Protein AF-T1B796-F1 (afdb_monomer_lite)

Foldseek 3Di:
DPDQKDKDKDWCPDDDHPVRVQVVQVVFPDKDKFKDKAFDDCCLVVVQADPVRDGNDDRPDRIIIMMMIMGHHPVVSCVVCVVCVVPGDDDDPPPDDPPD

Secondary structure (DSSP, 8-state):
---SEEEEEEETTSSS-HHHHHHHTTTSSEEEEEEEEEEPPTHHHHTTB-TTS-B-S----SEEEEEEEEEE-HHHHHHHHGGGTTTSPPPSS-------

pLDDT: mean 80.17, std 18.18, range [31.23, 98.0]

Sequence (100 aa):
LRCRVLMLSYNDEAWVTREELEDMCSHHELVETLAFDSKRYVGAQIGIYNPEGKKVGKVSHLSNLEYVVVAGSQRDVARTTRAYAGRTYPRVGDAQLFDI

Structure (mmCIF, N/CA/C/O backbone):
data_AF-T1B796-F1
#
_entry.id   AF-T1B796-F1
#
loop_
_atom_site.group_PDB
_atom_site.id
_atom_site.type_symbol
_atom_site.label_atom_id
_atom_site.label_alt_id
_atom_site.label_comp_id
_atom_site.label_asym_id
_atom_site.label_entity_id
_atom_site.label_seq_id
_atom_site.pdbx_PDB_ins_code
_atom_site.Cartn_x
_atom_site.Cartn_y
_atom_site.Cartn_z
_atom_site.occupancy
_atom_site.B_iso_or_equiv
_atom_site.auth_seq_id
_atom_site.auth_comp_id
_atom_site.auth_asym_id
_atom_site.auth_atom_id
_atom_site.pdbx_PDB_model_num
ATOM 1 N N . LEU A 1 1 ? -15.207 6.661 0.666 1.00 77.56 1 LEU A N 1
ATOM 2 C CA . LEU A 1 1 ? -16.247 5.694 0.208 1.00 77.56 1 LEU A CA 1
ATOM 3 C C . LEU A 1 1 ? -17.050 5.226 1.420 1.00 77.56 1 LEU A C 1
ATOM 5 O O . LEU A 1 1 ? -16.514 5.264 2.517 1.00 77.56 1 LEU A O 1
ATOM 9 N N . ARG A 1 2 ? -18.314 4.798 1.276 1.00 87.75 2 ARG A N 1
ATOM 10 C CA . ARG A 1 2 ? -19.042 4.153 2.389 1.00 87.75 2 ARG A CA 1
ATOM 11 C C . ARG A 1 2 ? -18.898 2.638 2.277 1.00 87.75 2 ARG A C 1
ATOM 13 O O . ARG A 1 2 ? -19.684 1.992 1.594 1.00 87.75 2 ARG A O 1
ATOM 20 N N . CYS A 1 3 ? -17.876 2.092 2.921 1.00 93.56 3 CYS A N 1
ATOM 21 C CA . CYS A 1 3 ? -17.574 0.664 2.937 1.00 93.56 3 CYS A CA 1
ATOM 22 C C . CYS A 1 3 ? -17.060 0.244 4.316 1.00 93.56 3 CYS A C 1
ATOM 24 O O . CYS A 1 3 ? -16.497 1.050 5.052 1.00 93.56 3 CYS A O 1
ATOM 26 N N . ARG A 1 4 ? -17.254 -1.033 4.659 1.00 95.38 4 ARG A N 1
ATOM 27 C CA . ARG A 1 4 ? -16.735 -1.613 5.906 1.00 95.38 4 ARG A CA 1
ATOM 28 C C . ARG A 1 4 ? -15.213 -1.786 5.869 1.00 95.38 4 ARG A C 1
ATOM 30 O O . ARG A 1 4 ? -14.540 -1.518 6.857 1.00 95.38 4 ARG A O 1
ATOM 37 N N . VAL A 1 5 ? -14.706 -2.258 4.732 1.00 97.00 5 VAL A N 1
ATOM 38 C CA . VAL A 1 5 ? -13.281 -2.420 4.437 1.00 97.00 5 VAL A CA 1
ATOM 39 C C . VAL A 1 5 ? -13.049 -1.887 3.031 1.00 97.00 5 VAL A C 1
ATOM 41 O O . VAL A 1 5 ? -13.796 -2.238 2.115 1.00 97.00 5 VAL A O 1
ATOM 44 N N . LEU A 1 6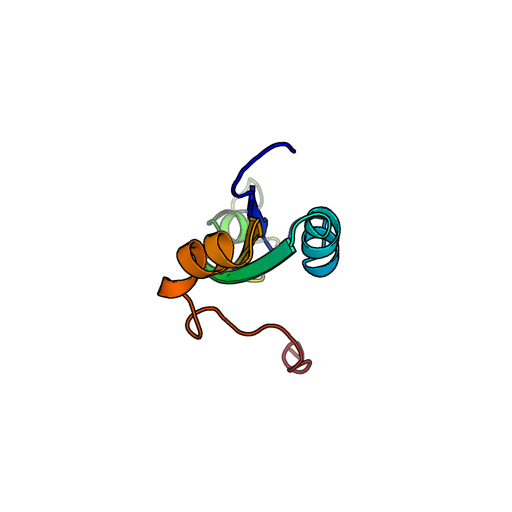 ? -12.042 -1.039 2.882 1.00 97.19 6 LEU A N 1
ATOM 45 C CA . LEU A 1 6 ? -11.471 -0.633 1.608 1.00 97.19 6 LEU A CA 1
ATOM 46 C C . LEU A 1 6 ? -10.196 -1.448 1.380 1.00 97.19 6 LEU A C 1
ATOM 48 O O . LEU A 1 6 ? -9.402 -1.619 2.304 1.00 97.19 6 LEU A O 1
ATOM 52 N N . MET A 1 7 ? -10.009 -1.946 0.161 1.00 96.12 7 MET A N 1
ATOM 53 C CA . MET A 1 7 ? -8.783 -2.619 -0.254 1.00 96.12 7 MET A CA 1
ATOM 54 C C . MET A 1 7 ? -8.318 -2.028 -1.581 1.00 96.12 7 MET A C 1
ATOM 56 O O . MET A 1 7 ? -9.108 -1.948 -2.521 1.00 96.12 7 MET A O 1
ATOM 60 N N . LEU A 1 8 ? -7.056 -1.614 -1.645 1.00 94.31 8 LEU A N 1
ATOM 61 C CA . LEU A 1 8 ? -6.413 -1.093 -2.849 1.00 94.31 8 LEU A CA 1
ATOM 62 C C . LEU A 1 8 ? -5.206 -1.964 -3.178 1.00 94.31 8 LEU A C 1
ATOM 64 O O . LEU A 1 8 ? -4.444 -2.310 -2.280 1.00 94.31 8 LEU A O 1
ATOM 68 N N . SER A 1 9 ? -5.035 -2.299 -4.454 1.00 92.75 9 SER A N 1
ATOM 69 C CA . SER A 1 9 ? -3.835 -2.956 -4.975 1.00 92.75 9 SER A CA 1
ATOM 70 C C . SER A 1 9 ? -3.101 -1.964 -5.867 1.00 92.75 9 SER A C 1
ATOM 72 O O . SER A 1 9 ? -3.727 -1.337 -6.723 1.00 92.75 9 SER A O 1
ATOM 74 N N . TYR A 1 10 ? -1.807 -1.777 -5.618 1.00 91.31 10 TYR A N 1
ATOM 75 C CA . TYR A 1 10 ? -0.996 -0.769 -6.295 1.00 91.31 10 TYR A CA 1
ATOM 76 C C . TYR A 1 10 ? 0.468 -1.205 -6.335 1.00 91.31 10 TYR A C 1
ATOM 78 O O . TYR A 1 10 ? 0.968 -1.675 -5.318 1.00 91.31 10 TYR A O 1
ATOM 86 N N . ASN A 1 11 ? 1.166 -1.032 -7.456 1.00 86.50 11 ASN A N 1
ATOM 87 C CA . ASN A 1 11 ? 2.590 -1.358 -7.545 1.00 86.50 11 ASN A CA 1
ATOM 88 C C . ASN A 1 11 ? 3.474 -0.124 -7.301 1.00 86.50 11 ASN A C 1
ATOM 90 O O . ASN A 1 11 ? 3.034 1.017 -7.419 1.00 86.50 11 ASN A O 1
ATOM 94 N N . ASP A 1 12 ? 4.742 -0.359 -6.989 1.00 84.00 12 ASP A N 1
ATOM 95 C CA . ASP A 1 12 ? 5.752 0.669 -6.722 1.00 84.00 12 ASP A CA 1
ATOM 96 C C . ASP A 1 12 ? 6.202 1.485 -7.945 1.00 84.00 12 ASP A C 1
ATOM 98 O O . ASP A 1 12 ? 6.861 2.509 -7.785 1.00 84.00 12 ASP A O 1
ATOM 102 N N . GLU A 1 13 ? 5.831 1.074 -9.158 1.00 81.69 13 GLU A N 1
ATOM 103 C CA . GLU A 1 13 ? 6.162 1.800 -10.394 1.00 81.69 13 GLU A CA 1
ATOM 104 C C . GLU A 1 13 ? 5.068 2.755 -10.874 1.00 81.69 13 GLU A C 1
ATOM 106 O O . GLU A 1 13 ? 5.234 3.434 -11.892 1.00 81.69 13 GLU A O 1
ATOM 111 N N . ALA A 1 14 ? 3.918 2.760 -10.207 1.00 84.50 14 ALA A N 1
ATOM 112 C CA . ALA A 1 14 ? 2.834 3.658 -10.551 1.00 84.50 14 ALA A CA 1
ATOM 113 C C . ALA A 1 14 ? 3.056 5.062 -9.950 1.00 84.50 14 ALA A C 1
ATOM 115 O O . ALA A 1 14 ? 4.055 5.346 -9.296 1.00 84.50 14 ALA A O 1
ATOM 116 N N . TRP A 1 15 ? 2.162 5.997 -10.268 1.00 88.88 15 TRP A N 1
ATOM 117 C CA . TRP A 1 15 ? 2.407 7.434 -10.092 1.00 88.88 15 TRP A CA 1
ATOM 118 C C . TRP A 1 15 ? 2.216 7.965 -8.660 1.00 88.88 15 TRP A C 1
ATOM 120 O O . TRP A 1 15 ? 2.617 9.095 -8.401 1.00 88.88 15 TRP A O 1
ATOM 130 N N . VAL A 1 16 ? 1.573 7.211 -7.760 1.00 90.06 16 VAL A N 1
ATOM 131 C CA . VAL A 1 16 ? 1.370 7.580 -6.345 1.00 90.06 16 VAL A CA 1
ATOM 132 C C . VAL A 1 16 ? 2.336 6.784 -5.472 1.00 90.06 16 VAL A C 1
ATOM 134 O O . VAL A 1 16 ? 2.452 5.568 -5.608 1.00 90.06 16 VAL A O 1
ATOM 137 N N . THR A 1 17 ? 3.000 7.450 -4.536 1.00 89.38 17 THR A N 1
ATOM 138 C CA . THR A 1 17 ? 3.839 6.784 -3.534 1.00 89.38 17 THR A CA 1
ATOM 139 C C . THR A 1 17 ? 3.003 5.963 -2.550 1.00 89.38 17 THR A C 1
ATOM 141 O O . THR A 1 17 ? 1.790 6.132 -2.409 1.00 89.38 17 THR A O 1
ATOM 144 N N . ARG A 1 18 ? 3.660 5.077 -1.797 1.00 88.12 18 ARG A N 1
ATOM 145 C CA . ARG A 1 18 ? 3.040 4.419 -0.640 1.00 88.12 18 ARG A CA 1
ATOM 146 C C . ARG A 1 18 ? 2.352 5.428 0.268 1.00 88.12 18 ARG A C 1
ATOM 148 O O . ARG A 1 18 ? 1.232 5.192 0.711 1.00 88.12 18 ARG A O 1
ATOM 155 N N . GLU A 1 19 ? 3.117 6.432 0.673 1.00 90.69 19 GLU A N 1
ATOM 156 C CA . GLU A 1 19 ? 2.776 7.328 1.766 1.00 90.69 19 GLU A CA 1
ATOM 157 C C . GLU A 1 19 ? 1.537 8.133 1.381 1.00 90.69 19 GLU A C 1
ATOM 159 O O . GLU A 1 19 ? 0.613 8.275 2.175 1.00 90.69 19 GLU A O 1
ATOM 164 N N . GLU A 1 20 ? 1.462 8.549 0.117 1.00 93.38 20 GLU A N 1
ATOM 165 C CA . GLU A 1 20 ? 0.285 9.193 -0.457 1.00 93.38 20 GLU A CA 1
ATOM 166 C C . GLU A 1 20 ? -0.926 8.245 -0.534 1.00 93.38 20 GLU A C 1
ATOM 168 O O . GLU A 1 20 ? -2.042 8.673 -0.251 1.00 93.38 20 GLU A O 1
ATOM 173 N N . LEU A 1 21 ? -0.755 6.953 -0.856 1.00 92.06 21 LEU A N 1
ATOM 174 C CA . LEU A 1 21 ? -1.867 5.984 -0.808 1.00 92.06 21 LEU A CA 1
ATOM 175 C C . LEU A 1 21 ? -2.406 5.785 0.613 1.00 92.06 21 LEU A C 1
ATOM 177 O O . LEU A 1 21 ? -3.620 5.673 0.808 1.00 92.06 21 LEU A O 1
ATOM 181 N N . GLU A 1 22 ? -1.508 5.709 1.598 1.00 93.56 22 GLU A N 1
ATOM 182 C CA . GLU A 1 22 ? -1.864 5.607 3.014 1.00 93.56 22 GLU A CA 1
ATOM 183 C C . GLU A 1 22 ? -2.610 6.872 3.466 1.00 93.56 22 GLU A C 1
ATOM 185 O O . GLU A 1 22 ? -3.667 6.765 4.094 1.00 93.56 22 GLU A O 1
ATOM 190 N N . ASP A 1 23 ? -2.140 8.054 3.055 1.00 95.19 23 ASP A N 1
ATOM 191 C CA . ASP A 1 23 ? -2.782 9.343 3.331 1.00 95.19 23 ASP A CA 1
ATOM 192 C C . ASP A 1 23 ? -4.181 9.453 2.702 1.00 95.19 23 ASP A C 1
ATOM 194 O O . ASP A 1 23 ? -5.144 9.820 3.378 1.00 95.19 23 ASP A O 1
ATOM 198 N N . MET A 1 24 ? -4.358 9.009 1.452 1.00 94.50 24 MET A N 1
ATOM 199 C CA . MET A 1 24 ? -5.674 8.940 0.796 1.00 94.50 24 MET A CA 1
ATOM 200 C C . MET A 1 24 ? -6.679 8.061 1.570 1.00 94.50 24 MET A C 1
ATOM 202 O O . MET A 1 24 ? -7.896 8.279 1.507 1.00 94.50 24 MET A O 1
ATOM 206 N N . CYS A 1 25 ? -6.187 7.076 2.327 1.00 95.31 25 CYS A N 1
ATOM 207 C CA . CYS A 1 25 ? -6.993 6.158 3.134 1.00 95.31 25 CYS A CA 1
ATOM 208 C C . CYS A 1 25 ? -7.134 6.577 4.608 1.00 95.31 25 CYS A C 1
ATOM 210 O O . CYS A 1 25 ? -7.891 5.936 5.341 1.00 95.31 25 CYS A O 1
ATOM 212 N N . SER A 1 26 ? -6.470 7.652 5.038 1.00 94.56 26 SER A N 1
ATOM 213 C CA . SER A 1 26 ? -6.344 8.074 6.446 1.00 94.56 26 SER A CA 1
ATOM 214 C C . SER A 1 26 ? -7.663 8.429 7.145 1.00 94.56 26 SER A C 1
ATOM 216 O O . SER A 1 26 ? -7.728 8.491 8.369 1.00 94.56 26 SER A O 1
ATOM 218 N N . HIS A 1 27 ? -8.743 8.620 6.386 1.00 94.25 27 HIS A N 1
ATOM 219 C CA . HIS A 1 27 ? -10.087 8.846 6.922 1.00 94.25 27 HIS A CA 1
ATOM 220 C C . HIS A 1 27 ? -10.706 7.603 7.595 1.00 94.25 27 HIS A C 1
ATOM 222 O O . HIS A 1 27 ? -11.774 7.704 8.204 1.00 94.25 27 HIS A O 1
ATOM 228 N N . HIS A 1 28 ? -10.079 6.431 7.469 1.00 96.50 28 HIS A N 1
ATOM 229 C CA . HIS A 1 28 ? -10.441 5.216 8.196 1.00 96.50 28 HIS A CA 1
ATOM 230 C C . HIS A 1 28 ? -9.707 5.119 9.545 1.00 96.50 28 HIS A C 1
ATOM 232 O O . HIS A 1 28 ? -8.631 5.674 9.716 1.00 96.50 28 HIS A O 1
ATOM 238 N N . GLU A 1 29 ? -10.276 4.376 10.501 1.00 97.00 29 GLU A N 1
ATOM 239 C CA . GLU A 1 29 ? -9.699 4.202 11.847 1.00 97.00 29 GLU A CA 1
ATOM 240 C C . GLU A 1 29 ? -8.301 3.565 11.816 1.00 97.00 29 GLU A C 1
ATOM 242 O O . GLU A 1 29 ? -7.419 3.970 12.568 1.00 97.00 29 GLU A O 1
ATOM 247 N N . LEU A 1 30 ? -8.101 2.565 10.954 1.00 96.56 30 LEU A N 1
ATOM 248 C CA . LEU A 1 30 ? -6.807 1.937 10.733 1.00 96.56 30 LEU A CA 1
ATOM 249 C C . LEU A 1 30 ? -6.564 1.760 9.236 1.00 96.56 30 LEU A C 1
ATOM 251 O O . LEU A 1 30 ? -7.468 1.368 8.492 1.00 96.56 30 LEU A O 1
ATOM 255 N N . VAL A 1 31 ? -5.321 2.004 8.833 1.00 96.00 31 VAL A 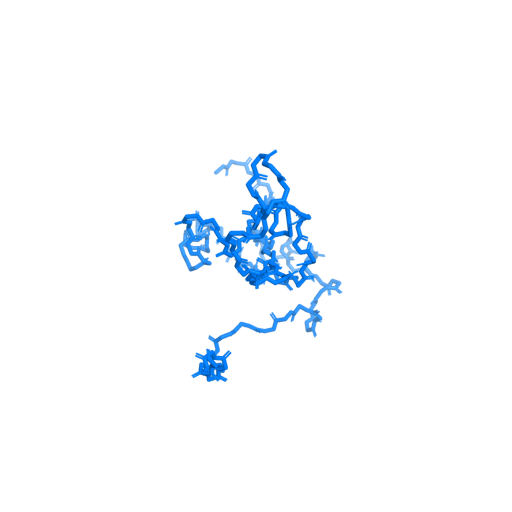N 1
ATOM 256 C CA . VAL A 1 31 ? -4.777 1.687 7.516 1.00 96.00 31 VAL A CA 1
ATOM 257 C C . VAL A 1 31 ? -3.567 0.786 7.736 1.00 96.00 31 VAL A C 1
ATOM 259 O O . VAL A 1 31 ? -2.648 1.149 8.466 1.00 96.00 31 VAL A O 1
ATOM 262 N N . GLU A 1 32 ? -3.565 -0.391 7.121 1.00 94.94 32 GLU A N 1
ATOM 263 C CA . GLU A 1 32 ? -2.390 -1.257 7.049 1.00 94.94 32 GLU A CA 1
ATOM 264 C C . GLU A 1 32 ? -2.026 -1.522 5.598 1.00 94.94 32 GLU A C 1
ATOM 266 O O . GLU A 1 32 ? -2.896 -1.770 4.765 1.00 94.94 32 GLU A O 1
ATOM 271 N N . THR A 1 33 ? -0.728 -1.538 5.311 1.00 93.56 33 THR A N 1
ATOM 272 C CA . THR A 1 33 ? -0.230 -1.862 3.979 1.00 93.56 33 THR A CA 1
ATOM 273 C C . THR A 1 33 ? 0.625 -3.113 4.021 1.00 93.56 33 THR A C 1
ATOM 275 O O . THR A 1 33 ? 1.622 -3.186 4.739 1.00 93.56 33 THR A O 1
ATOM 278 N N . LEU A 1 34 ? 0.243 -4.080 3.200 1.00 92.88 34 LEU A N 1
ATOM 279 C CA . LEU A 1 34 ? 0.982 -5.304 2.938 1.00 92.88 34 LEU A CA 1
ATOM 280 C C . LEU A 1 34 ? 1.851 -5.097 1.695 1.00 92.88 34 LEU A C 1
ATOM 282 O O . LEU A 1 34 ? 1.409 -4.451 0.748 1.00 92.88 34 LEU A O 1
ATOM 286 N N . ALA A 1 35 ? 3.063 -5.646 1.689 1.00 90.81 35 ALA A N 1
ATOM 287 C CA . ALA A 1 35 ? 3.989 -5.567 0.561 1.00 90.81 35 ALA A CA 1
ATOM 288 C C . ALA A 1 35 ? 4.413 -6.971 0.111 1.00 90.81 35 ALA A C 1
ATOM 290 O O . ALA A 1 35 ? 4.799 -7.804 0.943 1.00 90.81 35 ALA A O 1
ATOM 291 N N . PHE A 1 36 ? 4.346 -7.211 -1.197 1.00 86.75 36 PHE A N 1
ATOM 292 C CA . PHE A 1 36 ? 4.617 -8.493 -1.837 1.00 86.75 36 PHE A CA 1
ATOM 293 C C . PHE A 1 36 ? 5.593 -8.310 -2.998 1.00 86.75 36 PHE A C 1
ATOM 295 O O . PHE A 1 36 ? 5.321 -7.549 -3.922 1.00 86.75 36 PHE A O 1
ATOM 302 N N . ASP A 1 37 ? 6.711 -9.032 -2.971 1.00 84.12 37 ASP A N 1
ATOM 303 C CA . ASP A 1 37 ? 7.611 -9.107 -4.122 1.00 84.12 37 ASP A CA 1
ATOM 304 C C . ASP A 1 37 ? 6.956 -9.953 -5.225 1.00 84.12 37 ASP A C 1
ATOM 306 O O . ASP A 1 37 ? 6.529 -11.089 -4.989 1.00 84.12 37 ASP A O 1
ATOM 310 N N . SER A 1 38 ? 6.835 -9.386 -6.422 1.00 77.25 38 SER A N 1
ATOM 311 C CA . SER A 1 38 ? 6.176 -10.009 -7.568 1.00 77.25 38 SER A CA 1
ATOM 312 C C . SER A 1 38 ? 7.097 -10.007 -8.779 1.00 77.25 38 SER A C 1
ATOM 314 O O . SER A 1 38 ? 7.753 -9.014 -9.088 1.00 77.25 38 SER A O 1
ATOM 316 N N . LYS A 1 39 ? 7.140 -11.119 -9.520 1.00 69.88 39 LYS A N 1
ATOM 317 C CA . LYS A 1 39 ? 7.916 -11.189 -10.767 1.00 69.88 39 LYS A CA 1
ATOM 318 C C . LYS A 1 39 ? 7.281 -10.280 -11.812 1.00 69.88 39 LYS A C 1
ATOM 320 O O . LYS A 1 39 ? 6.098 -10.416 -12.123 1.00 69.88 39 LYS A O 1
ATOM 325 N N . ARG A 1 40 ? 8.082 -9.397 -12.404 1.00 66.62 40 ARG A N 1
ATOM 326 C CA . ARG A 1 40 ? 7.608 -8.457 -13.417 1.00 66.62 40 ARG A CA 1
ATOM 327 C C . ARG A 1 40 ? 7.148 -9.188 -14.682 1.00 66.62 40 ARG A C 1
ATOM 329 O O . ARG A 1 40 ? 7.747 -10.183 -15.096 1.00 66.62 40 ARG A O 1
ATOM 336 N N . TYR A 1 41 ? 6.087 -8.679 -15.315 1.00 61.34 41 TYR A N 1
ATOM 337 C CA . TYR A 1 41 ? 5.597 -9.184 -16.600 1.00 61.34 41 TYR A CA 1
ATOM 338 C C . TYR A 1 41 ? 6.706 -9.134 -17.665 1.00 61.34 41 TYR A C 1
ATOM 340 O O . TYR A 1 41 ? 7.530 -8.217 -17.692 1.00 61.34 41 TYR A O 1
ATOM 348 N N . VAL A 1 42 ? 6.688 -10.098 -18.591 1.00 58.56 42 VAL A N 1
ATOM 349 C CA . VAL A 1 42 ? 7.714 -10.317 -19.635 1.00 58.56 42 VAL A CA 1
ATOM 350 C C . VAL A 1 42 ? 7.949 -9.084 -20.529 1.00 58.56 42 VAL A C 1
ATOM 352 O O .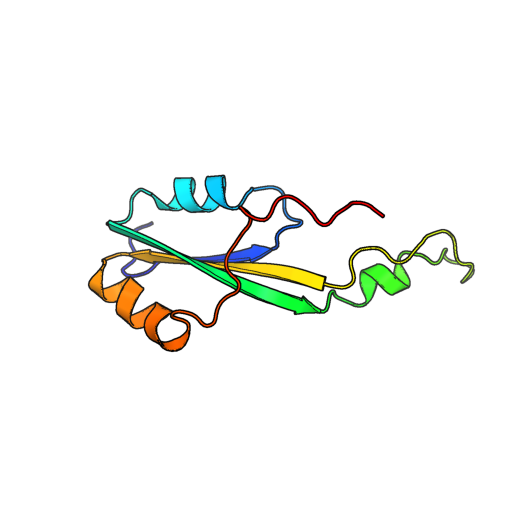 VAL A 1 42 ? 8.954 -9.007 -21.225 1.00 58.56 42 VAL A O 1
ATOM 355 N N . GLY A 1 43 ? 7.071 -8.078 -20.482 1.00 56.78 43 GLY A N 1
ATOM 356 C CA . GLY A 1 43 ? 7.224 -6.791 -21.165 1.00 56.78 43 GLY A CA 1
ATOM 357 C C . GLY A 1 43 ? 8.565 -6.087 -20.912 1.00 56.78 43 GLY A C 1
ATOM 358 O O . GLY A 1 43 ? 9.115 -5.525 -21.851 1.00 56.78 43 GLY A O 1
ATOM 359 N N . ALA A 1 44 ? 9.158 -6.191 -19.715 1.00 58.50 44 ALA A N 1
ATOM 360 C CA . ALA A 1 44 ? 10.502 -5.650 -19.447 1.00 58.50 44 ALA A CA 1
ATOM 361 C C . ALA A 1 44 ? 11.625 -6.415 -20.181 1.00 58.50 44 ALA A C 1
ATOM 363 O O . ALA A 1 44 ? 12.694 -5.868 -20.441 1.00 58.50 44 ALA A O 1
ATOM 364 N N . GLN A 1 45 ? 11.383 -7.677 -20.548 1.00 61.25 45 GLN A N 1
ATOM 365 C CA . GLN A 1 45 ? 12.294 -8.496 -21.355 1.00 61.25 45 GLN A CA 1
ATOM 366 C C . GLN A 1 45 ? 12.031 -8.344 -22.859 1.00 61.25 45 GLN A C 1
ATOM 368 O O . GLN A 1 45 ? 12.947 -8.519 -23.654 1.00 61.25 45 GLN A O 1
ATOM 373 N N . ILE A 1 46 ? 10.800 -8.004 -23.252 1.00 62.78 46 ILE A N 1
ATOM 374 C CA . ILE A 1 46 ? 10.406 -7.783 -24.651 1.00 62.78 46 ILE A CA 1
ATOM 375 C C . ILE A 1 46 ? 10.750 -6.352 -25.097 1.00 62.78 46 ILE A C 1
ATOM 377 O O . ILE A 1 46 ? 11.258 -6.159 -26.197 1.00 62.78 46 ILE A O 1
ATOM 381 N N . GLY A 1 47 ? 10.554 -5.351 -24.234 1.00 66.56 47 GLY A N 1
ATOM 382 C CA . GLY A 1 47 ? 10.760 -3.925 -24.526 1.00 66.56 47 GLY A CA 1
ATOM 383 C C . GLY A 1 47 ? 12.215 -3.508 -24.760 1.00 66.56 47 GLY A C 1
ATOM 384 O O . GLY A 1 47 ? 12.475 -2.373 -25.147 1.00 66.56 47 GLY A O 1
ATOM 385 N N . ILE A 1 48 ? 13.171 -4.420 -24.566 1.00 77.56 48 ILE A N 1
ATOM 386 C CA . ILE A 1 48 ? 14.577 -4.201 -24.924 1.00 77.56 48 ILE A CA 1
ATOM 387 C C . ILE A 1 48 ? 14.871 -4.560 -26.380 1.00 77.56 48 ILE A C 1
ATOM 389 O O . ILE A 1 48 ? 16.022 -4.423 -26.782 1.00 77.56 48 ILE A O 1
ATOM 393 N N . TYR A 1 49 ? 13.900 -5.058 -27.149 1.00 81.19 49 TYR A N 1
ATOM 394 C CA . TYR A 1 49 ? 14.069 -5.427 -28.553 1.00 81.19 49 TYR A CA 1
ATOM 395 C C . TYR A 1 49 ? 13.293 -4.473 -29.467 1.00 81.19 49 TYR A C 1
ATOM 397 O O . TYR A 1 49 ?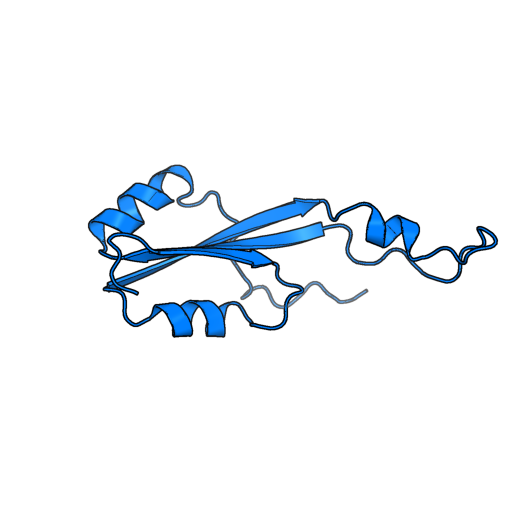 12.151 -4.116 -29.187 1.00 81.19 49 TYR A O 1
ATOM 405 N N . ASN A 1 50 ? 13.912 -4.052 -30.571 1.00 78.50 50 ASN A N 1
ATOM 406 C CA . ASN A 1 50 ? 13.235 -3.276 -31.610 1.00 78.50 50 ASN A CA 1
ATOM 407 C C . ASN A 1 50 ? 12.379 -4.198 -32.518 1.00 78.50 50 ASN A C 1
ATOM 409 O O . ASN A 1 50 ? 12.492 -5.422 -32.422 1.00 78.50 50 ASN A O 1
ATOM 413 N N . PRO A 1 51 ? 11.558 -3.654 -33.441 1.00 82.19 51 PRO A N 1
ATOM 414 C CA . PRO A 1 51 ? 10.745 -4.466 -34.357 1.00 82.19 51 PRO A CA 1
ATOM 415 C C . PRO A 1 51 ? 11.537 -5.425 -35.268 1.00 82.19 51 PRO A C 1
ATOM 417 O O . PRO A 1 51 ? 10.963 -6.365 -35.807 1.00 82.19 51 PRO A O 1
ATOM 420 N N . GLU A 1 52 ? 12.848 -5.217 -35.428 1.00 86.62 52 GLU A N 1
ATOM 421 C CA . GLU A 1 52 ? 13.758 -6.104 -36.174 1.00 86.62 52 GLU A CA 1
ATOM 422 C C . GLU A 1 52 ? 14.331 -7.242 -35.303 1.00 86.62 52 GLU A C 1
ATOM 424 O O . GLU A 1 52 ? 15.160 -8.022 -35.769 1.00 86.62 52 GLU A O 1
ATOM 429 N N . GLY A 1 53 ? 13.951 -7.319 -34.022 1.00 82.62 53 GLY A N 1
ATOM 430 C CA . GLY A 1 53 ? 14.460 -8.305 -33.067 1.00 82.62 53 GLY A CA 1
ATOM 431 C C . GLY A 1 53 ? 15.869 -8.012 -32.538 1.00 82.62 53 GLY A C 1
ATOM 432 O O . GLY A 1 53 ? 16.481 -8.877 -31.911 1.00 82.62 53 GLY A O 1
ATOM 433 N N . LYS A 1 54 ? 16.412 -6.806 -32.753 1.00 84.62 54 LYS A N 1
ATOM 434 C CA . LYS A 1 54 ? 17.715 -6.399 -32.204 1.00 84.62 54 LYS A CA 1
ATOM 435 C C . LYS A 1 54 ? 17.559 -5.854 -30.794 1.00 84.62 54 LYS A C 1
ATOM 437 O O . LYS A 1 54 ? 16.671 -5.046 -30.530 1.00 84.62 54 LYS A O 1
ATOM 442 N N . LYS A 1 55 ? 18.469 -6.250 -29.902 1.00 82.94 55 LYS A N 1
ATOM 443 C CA . LYS A 1 55 ? 18.537 -5.732 -28.533 1.00 82.94 55 LYS A CA 1
ATOM 444 C C . LYS A 1 55 ? 18.984 -4.265 -28.551 1.00 82.94 55 LYS A C 1
ATOM 446 O O . LYS A 1 55 ? 20.106 -3.965 -28.944 1.00 82.94 55 LYS A O 1
ATOM 451 N N . VAL A 1 56 ? 18.108 -3.374 -28.112 1.00 85.25 56 VAL A N 1
ATOM 452 C CA . VAL A 1 56 ? 18.285 -1.917 -28.027 1.00 85.25 56 VAL A CA 1
ATOM 453 C C . VAL A 1 56 ? 18.221 -1.382 -26.591 1.00 85.25 56 VAL A C 1
ATOM 455 O O . VAL A 1 56 ? 18.430 -0.193 -26.377 1.00 85.25 56 VAL A O 1
ATOM 458 N N . GLY A 1 57 ? 17.980 -2.243 -25.596 1.00 74.31 57 GLY A N 1
ATOM 459 C CA . GLY A 1 57 ? 17.939 -1.874 -24.176 1.00 74.31 57 GLY A CA 1
ATOM 460 C C . GLY A 1 57 ? 18.609 -2.891 -23.245 1.00 74.31 57 GLY A C 1
ATOM 461 O O . GLY A 1 57 ? 19.060 -3.964 -23.663 1.00 74.31 57 GLY A O 1
ATOM 462 N N . LYS A 1 58 ? 18.669 -2.560 -21.952 1.00 67.12 58 LYS A N 1
ATOM 463 C CA . LYS A 1 58 ? 19.050 -3.486 -20.875 1.00 67.12 58 LYS A CA 1
ATOM 464 C C . LYS A 1 58 ? 17.797 -3.907 -20.112 1.00 67.12 58 LYS A C 1
ATOM 466 O O . LYS A 1 58 ? 16.900 -3.096 -19.922 1.00 67.12 58 LYS A O 1
ATOM 471 N N . VAL A 1 59 ? 17.756 -5.166 -19.678 1.00 63.59 59 VAL A N 1
ATOM 472 C CA . VAL A 1 59 ? 16.731 -5.629 -18.736 1.00 63.59 59 VAL A CA 1
ATOM 473 C C . VAL A 1 59 ? 16.956 -4.873 -17.426 1.00 63.59 59 VAL A C 1
ATOM 475 O O . VAL A 1 59 ? 18.032 -5.002 -16.844 1.00 63.59 59 VAL A O 1
ATOM 478 N N . SER A 1 60 ? 15.994 -4.051 -17.012 1.00 65.19 60 SER A N 1
ATOM 479 C CA . SER A 1 60 ? 15.966 -3.426 -15.683 1.00 65.19 60 SER A CA 1
ATOM 480 C C . SER A 1 60 ? 15.107 -4.256 -14.715 1.00 65.19 60 SER A C 1
ATOM 482 O O . SER A 1 60 ? 14.734 -5.379 -15.064 1.00 65.19 60 SER A O 1
ATOM 484 N N . HIS A 1 61 ? 14.866 -3.733 -13.499 1.00 63.75 61 HIS A N 1
ATOM 485 C CA . HIS A 1 61 ? 14.168 -4.370 -12.369 1.00 63.75 61 HIS A CA 1
ATOM 486 C C . HIS A 1 61 ? 13.236 -5.519 -12.781 1.00 63.75 61 HIS A C 1
ATOM 488 O O . HIS A 1 61 ? 12.213 -5.315 -13.435 1.00 63.75 61 HIS A O 1
ATOM 494 N N . LEU A 1 62 ? 13.631 -6.739 -12.405 1.00 65.75 62 LEU A N 1
ATOM 495 C CA . LEU A 1 62 ? 12.937 -7.987 -12.737 1.00 65.75 62 LEU A CA 1
ATOM 496 C C . LEU A 1 62 ? 11.773 -8.305 -11.790 1.00 65.75 62 LEU A C 1
ATOM 498 O O . LEU A 1 62 ? 11.042 -9.273 -12.021 1.00 65.75 62 LEU A O 1
ATOM 502 N N . SER A 1 63 ? 11.599 -7.502 -10.746 1.00 70.19 63 SER A N 1
ATOM 503 C CA . SER A 1 63 ? 10.481 -7.589 -9.824 1.00 70.19 63 SER A CA 1
ATOM 504 C C . SER A 1 63 ? 9.826 -6.229 -9.620 1.00 70.19 63 SER A C 1
ATOM 506 O O . SER A 1 63 ? 10.458 -5.192 -9.820 1.00 70.19 63 SER A O 1
ATOM 508 N N . ASN A 1 64 ? 8.545 -6.284 -9.270 1.00 74.56 64 ASN A N 1
ATOM 509 C CA . ASN A 1 64 ? 7.743 -5.164 -8.809 1.00 74.56 64 ASN A CA 1
ATOM 510 C C . ASN A 1 64 ? 7.369 -5.427 -7.354 1.00 74.56 64 ASN A C 1
ATOM 512 O O . ASN A 1 64 ? 7.074 -6.572 -6.986 1.00 74.56 64 ASN A O 1
ATOM 516 N N . LEU A 1 65 ? 7.314 -4.370 -6.553 1.00 84.44 65 LEU A N 1
ATOM 517 C CA . LEU A 1 65 ? 6.763 -4.449 -5.213 1.00 84.44 65 LEU A CA 1
ATOM 518 C C . LEU A 1 65 ? 5.275 -4.098 -5.275 1.00 84.44 65 LEU A C 1
ATOM 520 O O . LEU A 1 65 ? 4.887 -2.961 -5.535 1.00 84.44 65 LEU A O 1
ATOM 524 N N . GLU A 1 66 ? 4.434 -5.099 -5.043 1.00 89.00 66 GLU A N 1
ATOM 525 C CA . GLU A 1 66 ? 2.982 -4.955 -5.028 1.00 89.00 66 GLU A CA 1
ATOM 526 C C . GLU A 1 66 ? 2.513 -4.625 -3.611 1.00 89.00 66 GLU A C 1
ATOM 528 O O . GLU A 1 66 ? 2.751 -5.373 -2.657 1.00 89.00 66 GLU A O 1
ATOM 533 N N . TYR A 1 67 ? 1.810 -3.509 -3.471 1.00 91.00 67 TYR A N 1
ATOM 534 C CA . TYR A 1 67 ? 1.177 -3.081 -2.237 1.00 91.00 67 TYR A CA 1
ATOM 535 C C . TYR A 1 67 ? -0.296 -3.465 -2.214 1.00 91.00 67 TYR A C 1
ATOM 537 O O . TYR A 1 67 ? -1.030 -3.260 -3.182 1.00 91.00 67 TYR 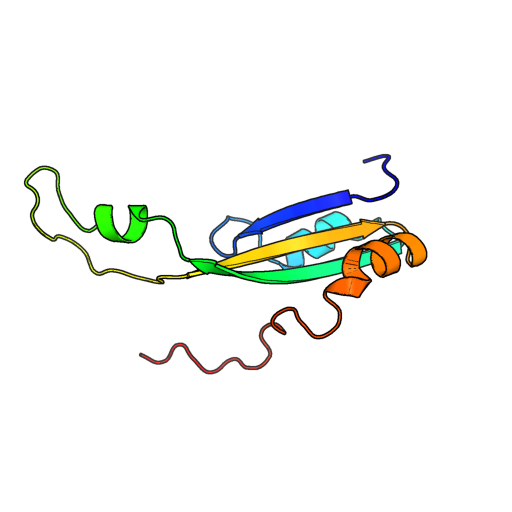A O 1
ATOM 545 N N . VAL A 1 68 ? -0.745 -3.964 -1.065 1.00 94.12 68 VAL A N 1
ATOM 546 C CA . VAL A 1 68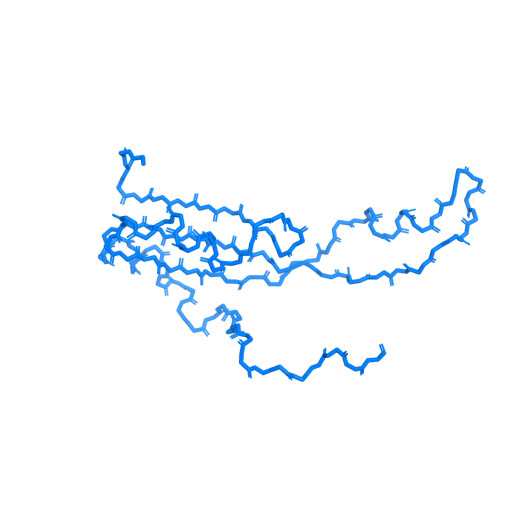 ? -2.165 -4.087 -0.734 1.00 94.12 68 VAL A CA 1
ATOM 547 C C . VAL A 1 68 ? -2.447 -3.221 0.484 1.00 94.12 68 VAL A C 1
ATOM 549 O O . VAL A 1 68 ? -2.053 -3.568 1.597 1.00 94.12 68 VAL A O 1
ATOM 552 N N . VAL A 1 69 ? -3.128 -2.098 0.272 1.00 95.12 69 VAL A N 1
ATOM 553 C CA . VAL A 1 69 ? -3.583 -1.207 1.346 1.00 95.12 69 VAL A CA 1
ATOM 554 C C . VAL A 1 69 ? -4.957 -1.675 1.806 1.00 95.12 69 VAL A C 1
ATOM 556 O O . VAL A 1 69 ? -5.862 -1.843 0.989 1.00 95.12 69 VAL A O 1
ATOM 559 N N . VAL A 1 70 ? -5.121 -1.885 3.108 1.00 97.00 70 VAL A N 1
ATOM 560 C CA . VAL A 1 70 ? -6.368 -2.302 3.751 1.00 97.00 70 VAL A CA 1
ATOM 561 C C . VAL A 1 70 ? -6.757 -1.249 4.777 1.00 97.00 70 VAL A C 1
ATOM 563 O O . VAL A 1 70 ? -6.014 -0.999 5.722 1.00 97.00 70 VAL A O 1
ATOM 566 N N . ALA A 1 71 ? -7.936 -0.652 4.613 1.00 97.81 71 ALA A N 1
ATOM 567 C CA . ALA A 1 71 ? -8.415 0.419 5.478 1.00 97.81 71 ALA A CA 1
ATOM 568 C C . ALA A 1 71 ? -9.831 0.140 6.000 1.00 97.81 71 ALA A C 1
ATOM 570 O O . ALA A 1 71 ? -10.691 -0.373 5.278 1.00 97.81 71 ALA A O 1
ATOM 571 N N . GLY A 1 72 ? -10.092 0.443 7.269 1.00 97.69 72 GLY A N 1
ATOM 572 C CA . GLY A 1 72 ? -11.375 0.159 7.913 1.00 97.69 72 GLY A CA 1
ATOM 573 C C . GLY A 1 72 ? -11.325 0.342 9.425 1.00 97.69 72 GLY A C 1
ATOM 574 O O . GLY A 1 72 ? -10.500 1.097 9.930 1.00 97.69 72 GLY A O 1
ATOM 575 N N . SER A 1 73 ? -12.211 -0.352 10.147 1.00 97.94 73 SER A N 1
ATOM 576 C CA . SER A 1 73 ? -12.117 -0.417 11.613 1.00 97.94 73 SER A CA 1
ATOM 577 C C . SER A 1 73 ? -10.905 -1.237 12.053 1.00 97.94 73 SER A C 1
ATOM 579 O O . SER A 1 73 ? -10.532 -2.190 11.360 1.00 97.94 73 SER A O 1
ATOM 581 N N . GLN A 1 74 ? -10.344 -0.959 13.233 1.00 97.19 74 GLN A N 1
ATOM 582 C CA . GLN A 1 74 ? -9.194 -1.712 13.759 1.00 97.19 74 GLN A CA 1
ATOM 583 C C . GLN A 1 74 ? -9.470 -3.226 13.773 1.00 97.19 74 GLN A C 1
ATOM 585 O O . GLN A 1 74 ? -8.645 -4.035 13.345 1.00 97.19 74 GLN A O 1
ATOM 590 N N . ARG A 1 75 ? -10.679 -3.621 14.193 1.00 97.62 75 ARG A N 1
ATOM 591 C CA . ARG A 1 75 ? -11.127 -5.023 14.209 1.00 97.62 75 ARG A CA 1
ATOM 592 C C . ARG A 1 75 ? -11.167 -5.648 12.813 1.00 97.62 75 ARG A C 1
ATOM 594 O O . ARG A 1 75 ? -10.875 -6.836 12.662 1.00 97.62 75 ARG A O 1
ATOM 601 N N . ASP A 1 76 ? -11.625 -4.901 11.814 1.00 98.00 76 ASP A N 1
ATOM 602 C CA . ASP A 1 76 ? -11.787 -5.415 10.457 1.00 98.00 76 ASP A CA 1
ATOM 603 C C . ASP A 1 76 ? -10.462 -5.514 9.713 1.00 98.00 76 ASP A C 1
ATOM 605 O O . ASP A 1 76 ? -10.217 -6.540 9.074 1.00 98.00 76 ASP A O 1
ATOM 609 N N . VAL A 1 77 ? -9.599 -4.509 9.853 1.00 97.00 77 VAL A N 1
ATOM 610 C CA . VAL A 1 77 ? -8.246 -4.524 9.291 1.00 97.00 77 VAL A CA 1
ATOM 611 C C . VAL A 1 77 ? -7.445 -5.661 9.915 1.00 97.00 77 VAL A C 1
ATOM 613 O O . VAL A 1 77 ? -7.031 -6.556 9.185 1.00 97.00 77 VAL A O 1
ATOM 616 N N . ALA A 1 78 ? -7.376 -5.740 11.250 1.00 95.56 78 ALA A N 1
ATOM 617 C CA . ALA A 1 78 ? -6.636 -6.798 11.938 1.00 95.56 78 ALA A CA 1
ATOM 618 C C . ALA A 1 78 ? -7.118 -8.203 11.550 1.00 95.56 78 ALA A C 1
ATOM 620 O O . ALA A 1 78 ? -6.313 -9.111 11.369 1.00 95.56 78 ALA A O 1
ATOM 621 N N . ARG A 1 79 ? -8.433 -8.412 11.377 1.00 96.69 79 ARG A N 1
ATOM 622 C CA . ARG A 1 79 ? -8.964 -9.700 10.894 1.00 96.69 79 ARG A CA 1
ATOM 623 C C . ARG A 1 79 ? -8.507 -10.009 9.465 1.00 96.69 79 ARG A C 1
ATOM 625 O O . ARG A 1 79 ? -8.239 -11.170 9.169 1.00 96.69 79 ARG A O 1
ATOM 632 N N . THR A 1 80 ? -8.468 -9.000 8.600 1.00 96.44 80 THR A N 1
ATOM 633 C CA . THR A 1 80 ? -8.137 -9.137 7.174 1.00 96.44 80 THR A CA 1
ATOM 634 C C . THR A 1 80 ? -6.645 -9.394 6.968 1.00 96.44 80 THR A C 1
ATOM 636 O O . THR A 1 80 ? -6.277 -10.251 6.168 1.00 96.44 80 THR A O 1
ATOM 639 N N . THR A 1 81 ? -5.785 -8.709 7.722 1.00 95.44 81 THR A N 1
ATOM 640 C CA . THR A 1 81 ? -4.325 -8.769 7.560 1.00 95.44 81 THR A CA 1
ATOM 641 C C . THR A 1 81 ? -3.656 -9.837 8.426 1.00 95.44 81 THR A C 1
ATOM 643 O O . THR A 1 81 ? -2.510 -10.195 8.165 1.00 95.44 81 THR A O 1
ATOM 646 N N . ARG A 1 82 ? -4.368 -10.435 9.398 1.00 94.44 82 ARG A N 1
ATOM 647 C CA . ARG A 1 82 ? -3.824 -11.408 10.371 1.00 94.44 82 ARG A CA 1
ATOM 648 C C . ARG A 1 82 ? -2.927 -12.493 9.772 1.00 94.44 82 ARG A C 1
ATOM 650 O O . ARG A 1 82 ? -1.923 -12.848 10.379 1.00 94.44 82 ARG A O 1
ATOM 657 N N . ALA A 1 83 ? -3.297 -13.056 8.622 1.00 91.81 83 ALA A N 1
ATOM 658 C CA . ALA A 1 83 ? -2.542 -14.144 7.990 1.00 91.81 83 ALA A CA 1
ATOM 659 C C . ALA A 1 83 ? -1.150 -13.713 7.484 1.00 91.81 83 ALA A C 1
ATOM 661 O O . ALA A 1 83 ? -0.282 -14.561 7.264 1.00 91.81 83 ALA A O 1
ATOM 662 N N . TYR A 1 84 ? -0.953 -12.406 7.324 1.00 89.75 84 TYR A N 1
ATOM 663 C CA . TYR A 1 84 ? 0.227 -11.772 6.750 1.00 89.75 84 TYR A CA 1
ATOM 664 C C . TYR A 1 84 ? 1.077 -11.029 7.792 1.00 89.75 84 TYR A C 1
ATOM 666 O O . TYR A 1 84 ? 2.141 -10.514 7.453 1.00 89.75 84 TYR A O 1
ATOM 674 N N . ALA A 1 85 ? 0.655 -11.014 9.063 1.00 81.31 85 ALA A N 1
ATOM 675 C CA . ALA A 1 85 ? 1.401 -10.396 10.155 1.00 81.31 85 ALA A CA 1
ATOM 676 C C . ALA A 1 85 ? 2.835 -10.956 10.232 1.00 81.31 85 ALA A C 1
ATOM 678 O O . ALA A 1 85 ? 3.034 -12.164 10.379 1.00 81.31 85 ALA A O 1
ATOM 679 N N . GLY A 1 86 ? 3.832 -10.076 10.093 1.00 71.50 86 GLY A N 1
ATOM 680 C CA . GLY A 1 86 ? 5.258 -10.435 10.096 1.00 71.50 86 GLY A CA 1
ATOM 681 C C . GLY A 1 86 ? 5.733 -11.255 8.888 1.00 71.50 86 GLY A C 1
ATOM 682 O O . GLY A 1 86 ? 6.847 -11.769 8.913 1.00 71.50 86 GLY A O 1
ATOM 683 N N . ARG A 1 87 ? 4.898 -11.419 7.853 1.00 69.12 87 ARG A N 1
ATOM 684 C CA . ARG A 1 87 ? 5.201 -12.200 6.636 1.00 69.12 87 ARG A CA 1
ATOM 685 C C . ARG A 1 87 ? 5.253 -11.359 5.366 1.00 69.12 87 ARG A C 1
ATOM 687 O O . ARG A 1 87 ? 5.613 -11.877 4.315 1.00 69.12 87 ARG A O 1
ATOM 694 N N . THR A 1 88 ? 4.877 -10.090 5.449 1.00 77.69 88 THR A N 1
ATOM 695 C CA . THR A 1 88 ? 5.076 -9.116 4.376 1.00 77.69 88 THR A CA 1
ATOM 696 C C . THR A 1 88 ? 6.440 -8.474 4.518 1.00 77.69 88 THR A C 1
ATOM 698 O O . THR A 1 88 ? 6.914 -8.285 5.640 1.00 77.69 88 THR A O 1
ATOM 701 N N . TYR A 1 89 ? 7.053 -8.109 3.395 1.00 67.19 89 TYR A N 1
ATOM 702 C CA . TYR A 1 89 ? 8.341 -7.425 3.431 1.00 67.19 89 TYR A CA 1
ATOM 703 C C . TYR A 1 89 ? 8.228 -6.111 4.230 1.00 67.19 89 TYR A C 1
ATOM 705 O O . TYR A 1 89 ? 7.345 -5.297 3.935 1.00 67.19 89 TYR A O 1
ATOM 713 N N . PRO A 1 90 ? 9.076 -5.884 5.251 1.00 51.56 90 PRO A N 1
ATOM 714 C CA . PRO A 1 90 ? 9.183 -4.581 5.895 1.00 51.56 90 PRO A CA 1
ATOM 715 C C . PRO A 1 90 ? 9.785 -3.578 4.898 1.00 51.56 90 PRO A C 1
ATOM 717 O O . PRO A 1 90 ? 10.655 -3.926 4.103 1.00 51.56 90 PRO A O 1
ATOM 720 N N . ARG A 1 91 ? 9.295 -2.334 4.904 1.00 53.88 91 ARG A N 1
ATOM 721 C CA . ARG A 1 91 ? 9.723 -1.279 3.973 1.00 53.88 91 ARG A CA 1
ATOM 722 C C . ARG A 1 91 ? 10.799 -0.374 4.568 1.00 53.88 91 ARG A C 1
ATOM 724 O O . ARG A 1 91 ? 10.664 0.068 5.702 1.00 53.88 91 ARG A O 1
ATOM 731 N N . VAL A 1 92 ? 11.790 -0.084 3.722 1.00 42.56 92 VAL A N 1
ATOM 732 C CA . VAL A 1 92 ? 12.665 1.102 3.628 1.00 42.56 92 VAL A CA 1
ATOM 733 C C . VAL A 1 92 ? 12.697 2.011 4.868 1.00 42.56 92 VAL A C 1
ATOM 735 O O . VAL A 1 92 ? 12.055 3.053 4.932 1.00 42.56 92 VAL A O 1
ATOM 738 N N . GLY A 1 93 ? 13.516 1.586 5.829 1.00 40.03 93 GLY A N 1
ATOM 739 C CA . GLY A 1 93 ? 14.513 2.392 6.548 1.00 40.03 93 GLY A CA 1
ATOM 740 C C . GLY A 1 93 ? 15.944 1.863 6.318 1.00 40.03 93 GLY A C 1
ATOM 741 O O . GLY A 1 93 ? 16.907 2.466 6.777 1.00 40.03 93 GLY A O 1
ATOM 742 N N . ASP A 1 94 ? 16.089 0.780 5.546 1.00 42.56 94 ASP A N 1
ATOM 743 C CA . ASP A 1 94 ? 17.352 0.200 5.078 1.00 42.56 94 ASP A CA 1
ATOM 744 C C . ASP A 1 94 ? 17.774 0.864 3.758 1.00 42.56 94 ASP A C 1
ATOM 746 O O . ASP A 1 94 ? 17.927 0.221 2.721 1.00 42.56 94 ASP A O 1
ATOM 750 N N . ALA A 1 95 ? 17.881 2.195 3.768 1.00 38.12 95 ALA A N 1
ATOM 751 C CA . ALA A 1 95 ? 18.292 3.001 2.621 1.00 38.12 95 ALA A CA 1
ATOM 752 C C . ALA A 1 95 ? 19.795 2.838 2.320 1.00 38.12 95 ALA A C 1
ATOM 754 O O . ALA A 1 95 ? 20.563 3.788 2.392 1.00 38.12 95 ALA A O 1
ATOM 755 N N . GLN A 1 96 ? 20.222 1.626 1.989 1.00 36.34 96 GLN A N 1
ATOM 756 C CA . GLN A 1 96 ? 21.446 1.330 1.254 1.00 36.34 96 GLN A CA 1
ATOM 757 C C . GLN A 1 96 ? 21.189 0.017 0.535 1.00 36.34 96 GLN A C 1
ATOM 759 O O . GLN A 1 96 ? 21.250 -1.016 1.183 1.00 36.34 96 GLN A O 1
ATOM 764 N N . LEU A 1 97 ? 20.850 0.055 -0.756 1.00 37.62 97 LEU A N 1
ATOM 765 C CA . LEU A 1 97 ? 21.085 -1.033 -1.723 1.00 37.62 97 LEU A CA 1
ATOM 766 C C . LEU A 1 97 ? 20.520 -0.653 -3.101 1.00 37.62 97 LEU A C 1
ATOM 768 O O . LEU A 1 97 ? 19.780 -1.402 -3.722 1.00 37.62 97 LEU A O 1
ATOM 772 N N . PHE A 1 98 ? 20.907 0.521 -3.592 1.00 31.23 98 PHE A N 1
ATOM 773 C CA . PHE A 1 98 ? 21.009 0.767 -5.032 1.00 31.23 98 PHE A CA 1
ATOM 774 C C . PHE A 1 98 ? 22.292 1.563 -5.300 1.00 31.23 98 PHE A C 1
ATOM 776 O O . PHE A 1 98 ? 22.257 2.649 -5.861 1.00 31.23 98 PHE A O 1
ATOM 783 N N . ASP A 1 99 ? 23.423 1.011 -4.849 1.00 31.36 99 ASP A N 1
ATOM 784 C CA . ASP A 1 99 ? 24.735 1.275 -5.446 1.00 31.36 99 ASP A CA 1
ATOM 785 C C . ASP A 1 99 ? 25.101 0.046 -6.288 1.00 31.36 99 ASP A C 1
ATOM 787 O O . ASP A 1 99 ? 25.672 -0.912 -5.764 1.00 31.36 99 ASP A O 1
ATOM 791 N N . ILE A 1 100 ? 24.721 0.062 -7.571 1.00 36.56 100 ILE A N 1
ATOM 792 C CA . ILE A 1 100 ? 25.404 -0.630 -8.682 1.00 36.56 100 ILE A CA 1
ATOM 793 C C . ILE A 1 100 ? 25.268 0.240 -9.933 1.00 36.56 100 ILE A C 1
ATOM 795 O O . ILE A 1 100 ? 24.115 0.579 -10.285 1.00 36.56 100 ILE A O 1
#

Radius of gyration: 17.4 Å; chains: 1; bounding box: 44×24×50 Å

Organism: NCBI:txid410659